Protein AF-A0A9Q0YMM5-F1 (afdb_monomer)

pLDDT: mean 70.84, std 20.62, range [33.41, 97.12]

Sequence (157 aa):
MQIAVLSEQIGCRSFVASQIRYLSTSYLETFKYADLSIQIRENRLPKPDFNNLVFGKNFTDHMLEVEWTADDGWGCPRIVPFHHLTLHPAATSLHYAIEAGHDDDDDDDDDDDDDDDDDDDDDDDDDDDDDDDDDDDDDDDDDDDDDDDDDDDDEHS

Foldseek 3Di:
DDDDDDDDPPDPDPDPPPDDPPDPPPDVPDADPVLEEEDDDPDFDDDDDPVDDDPPPDDGQWDKDWDADPVPGIDRIYIYGDDDDDDDPPPCCVVPVPDDDDPPPVPDDPPPPPPDDDDDDDDDDDDDDDDDDDDDDDDDDDDDDDDDDDDDDDDDD

Nearest PDB structures (foldseek):
  2abj-assembly2_J  TM=1.001E+00  e=1.283E-06  Homo sapiens
  7nwc-assembly2_C  TM=9.961E-01  e=2.175E-06  Homo sapiens
  7nxo-assembly1_A  TM=1.000E+00  e=3.233E-06  Homo sapiens
  2abj-assembly2_G  TM=1.001E+00  e=3.689E-06  Homo sapiens
  7nwa-assembly1_B  TM=9.734E-01  e=4.210E-06  Homo sapiens

Secondary structure (DSSP, 8-state):
------------------------STT-----GGG-EE---SSPPPPPPGGGPPTTT---SEEEE--EETTTEE---EEEE-------TT-HHHHS---S---------------------------------------------------------

InterPro domains:
  IPR005786 Branched-chain amino acid aminotransferase II [PTHR11825] (23-99)
  IPR036038 Aminotransferase-like, PLP-dependent enzymes [SSF56752] (41-99)
  IPR043131 Branched-chain-amino-acid aminotransferase-like, N-terminal [G3DSA:3.30.470.10] (30-100)

Radius of gyration: 39.03 Å; Cα contacts (8 Å, |Δi|>4): 79; chains: 1; bounding box: 56×126×68 Å

Solvent-accessible surface area (backbone atoms only — not comparable to full-atom values): 11852 Å² total; per-residue (Å²): 143,85,82,85,79,86,75,84,74,88,65,81,79,84,74,84,74,91,62,92,76,90,61,84,85,84,67,77,82,67,63,51,78,92,56,53,44,78,49,83,61,88,83,69,74,80,82,78,61,82,92,73,71,59,87,95,72,79,80,65,66,54,42,81,47,68,55,72,42,94,89,77,38,55,40,66,31,34,39,33,50,57,74,82,86,89,72,64,95,82,38,54,50,81,76,69,63,62,68,78,84,74,84,74,73,82,76,64,88,80,78,74,78,78,83,75,78,86,82,88,74,88,77,88,80,89,80,90,81,76,95,72,86,78,89,83,86,81,90,82,84,83,80,88,80,89,78,89,80,85,88,82,88,81,90,79,135

Structure (mmCIF, N/CA/C/O backbone):
data_AF-A0A9Q0YMM5-F1
#
_entry.id   AF-A0A9Q0YMM5-F1
#
loop_
_atom_site.group_PDB
_atom_site.id
_atom_site.type_symbol
_atom_site.label_atom_id
_atom_site.label_alt_id
_atom_site.label_comp_id
_atom_site.label_asym_id
_atom_site.label_entity_id
_atom_site.label_seq_id
_atom_site.pdbx_PDB_ins_code
_atom_site.Cartn_x
_atom_site.Cartn_y
_atom_site.Cartn_z
_atom_site.occupancy
_atom_site.B_iso_or_equiv
_atom_site.auth_seq_id
_atom_site.auth_comp_id
_atom_site.auth_asym_id
_atom_site.auth_atom_id
_atom_site.pdbx_PDB_model_num
ATOM 1 N N . MET A 1 1 ? -1.473 -47.345 3.544 1.00 40.28 1 MET A N 1
ATOM 2 C CA . MET A 1 1 ? -1.376 -45.887 3.745 1.00 40.28 1 MET A CA 1
ATOM 3 C C . MET A 1 1 ? -0.862 -45.293 2.453 1.00 40.28 1 MET A C 1
ATOM 5 O O . MET A 1 1 ? 0.195 -45.721 2.034 1.00 40.28 1 MET A O 1
ATOM 9 N N . GLN A 1 2 ? -1.662 -44.454 1.799 1.00 33.41 2 GLN A N 1
ATOM 10 C CA . GLN A 1 2 ? -1.305 -43.236 1.055 1.00 33.41 2 GLN A CA 1
ATOM 11 C C . GLN A 1 2 ? -2.551 -42.897 0.223 1.00 33.41 2 GLN A C 1
ATOM 13 O O . GLN A 1 2 ? -2.811 -43.505 -0.811 1.00 33.41 2 GLN A O 1
ATOM 18 N N . ILE A 1 3 ? -3.366 -41.980 0.735 1.00 34.25 3 ILE A N 1
ATOM 19 C CA . ILE A 1 3 ? -4.387 -41.278 -0.040 1.00 34.25 3 ILE A CA 1
ATOM 20 C C . ILE A 1 3 ? -3.769 -39.924 -0.382 1.00 34.25 3 ILE A C 1
ATOM 22 O O . ILE A 1 3 ? -3.501 -39.124 0.510 1.00 34.25 3 ILE A O 1
ATOM 26 N N . ALA A 1 4 ? -3.430 -39.723 -1.654 1.00 34.25 4 ALA A N 1
ATOM 27 C CA . ALA A 1 4 ? -2.969 -38.436 -2.153 1.00 34.25 4 ALA A CA 1
ATOM 28 C C . ALA A 1 4 ? -4.192 -37.527 -2.311 1.00 34.25 4 ALA A C 1
ATOM 30 O O . ALA A 1 4 ? -5.105 -37.836 -3.076 1.00 34.25 4 ALA A O 1
ATOM 31 N N . VAL A 1 5 ? -4.223 -36.440 -1.546 1.00 39.97 5 VAL A N 1
ATOM 32 C CA . VAL A 1 5 ? -5.226 -35.382 -1.664 1.00 39.97 5 VAL A CA 1
ATOM 33 C C . VAL A 1 5 ? -4.736 -34.441 -2.762 1.00 39.97 5 VAL A C 1
ATOM 35 O O . VAL A 1 5 ? -3.684 -33.820 -2.622 1.00 39.97 5 VAL A O 1
ATOM 38 N N . LEU A 1 6 ? -5.459 -34.394 -3.880 1.00 38.56 6 LEU A N 1
ATOM 39 C CA . LEU A 1 6 ? -5.234 -33.426 -4.949 1.00 38.56 6 LEU A CA 1
ATOM 40 C C . LEU A 1 6 ? -5.783 -32.077 -4.472 1.00 38.56 6 LEU A C 1
ATOM 42 O O . LEU A 1 6 ? -6.991 -31.906 -4.344 1.00 38.56 6 LEU A O 1
ATOM 46 N N . SER A 1 7 ? -4.877 -31.156 -4.152 1.00 41.00 7 SER A N 1
ATOM 47 C CA . SER A 1 7 ? -5.183 -29.749 -3.905 1.00 41.00 7 SER A CA 1
ATOM 48 C C . SER A 1 7 ? -5.252 -29.045 -5.255 1.00 41.00 7 SER A C 1
ATOM 50 O O . SER A 1 7 ? -4.245 -28.957 -5.956 1.00 41.00 7 SER A O 1
ATOM 52 N N . GLU A 1 8 ? -6.432 -28.560 -5.625 1.00 40.53 8 GLU A N 1
ATOM 53 C CA . GLU A 1 8 ? -6.629 -27.694 -6.783 1.00 40.53 8 GLU A CA 1
ATOM 54 C C . GLU A 1 8 ? -5.843 -26.393 -6.573 1.00 40.53 8 GLU A C 1
ATOM 56 O O . GLU A 1 8 ? -6.185 -25.545 -5.752 1.00 40.53 8 GLU A O 1
ATOM 61 N N . GLN A 1 9 ? -4.734 -26.260 -7.299 1.00 35.59 9 GLN A N 1
ATOM 62 C CA . GLN A 1 9 ? -4.071 -24.985 -7.518 1.00 35.59 9 GLN A CA 1
ATOM 63 C C . GLN A 1 9 ? -4.981 -24.142 -8.404 1.00 35.59 9 GLN A C 1
ATOM 65 O O . GLN A 1 9 ? -5.149 -24.423 -9.592 1.00 35.59 9 GLN A O 1
ATOM 70 N N . ILE A 1 10 ? -5.544 -23.084 -7.826 1.00 47.12 10 ILE A N 1
ATOM 71 C CA . ILE A 1 10 ? -6.049 -21.936 -8.576 1.00 47.12 10 ILE A CA 1
ATOM 72 C C . ILE A 1 10 ? -4.808 -21.272 -9.180 1.00 47.12 10 ILE A C 1
ATOM 74 O O . ILE A 1 10 ? -4.181 -20.394 -8.595 1.00 47.12 10 ILE A O 1
ATOM 78 N N . GLY A 1 11 ? -4.375 -21.823 -10.312 1.00 34.75 11 GLY A N 1
ATOM 79 C CA . GLY A 1 11 ? -3.265 -21.324 -11.095 1.00 34.75 11 GLY A CA 1
ATOM 80 C C . GLY A 1 11 ? -3.684 -20.038 -11.783 1.00 34.75 11 GLY A C 1
ATOM 81 O O . GLY A 1 11 ? -4.546 -20.050 -12.666 1.00 34.75 11 GLY A O 1
ATOM 82 N N . CYS A 1 12 ? -3.039 -18.935 -11.406 1.00 39.69 12 CYS A N 1
ATOM 83 C CA . CYS A 1 12 ? -2.885 -17.788 -12.286 1.00 39.69 12 CYS A CA 1
ATOM 84 C C . CYS A 1 12 ? -2.371 -18.321 -13.628 1.00 39.69 12 CYS A C 1
ATOM 86 O O . CYS A 1 12 ? -1.335 -18.984 -13.700 1.00 39.69 12 CYS A O 1
ATOM 88 N N . ARG A 1 13 ? -3.178 -18.139 -14.671 1.00 43.25 13 ARG A N 1
ATOM 89 C CA . ARG A 1 13 ? -2.968 -18.729 -15.991 1.00 43.25 13 ARG A CA 1
ATOM 90 C C . ARG A 1 13 ? -1.652 -18.194 -16.551 1.00 43.25 13 ARG A C 1
ATOM 92 O O . ARG A 1 13 ? -1.589 -17.041 -16.961 1.00 43.25 13 ARG A O 1
ATOM 99 N N . SER A 1 14 ? -0.624 -19.037 -16.604 1.00 40.78 14 SER A N 1
ATOM 100 C CA . SER A 1 14 ? 0.559 -18.801 -17.425 1.00 40.78 14 SER A CA 1
ATOM 101 C C . SER A 1 14 ? 0.143 -18.915 -18.890 1.00 40.78 14 SER A C 1
ATOM 103 O O . SER A 1 14 ? 0.066 -19.997 -19.471 1.00 40.78 14 SER A O 1
ATOM 105 N N . PHE A 1 15 ? -0.204 -17.784 -19.496 1.00 38.97 15 PHE A N 1
ATOM 106 C CA . PHE A 1 15 ? -0.390 -17.715 -20.935 1.00 38.97 15 PHE A CA 1
ATOM 107 C C . PHE A 1 15 ? 0.957 -17.369 -21.566 1.00 38.97 15 PHE A C 1
ATOM 109 O O . PHE A 1 15 ? 1.394 -16.222 -21.542 1.00 38.97 15 PHE A O 1
ATOM 116 N N . VAL A 1 16 ? 1.624 -18.380 -22.123 1.00 45.44 16 VAL A N 1
ATOM 117 C CA . VAL A 1 16 ? 2.762 -18.183 -23.024 1.00 45.44 16 VAL A CA 1
ATOM 118 C C . VAL A 1 16 ? 2.258 -17.525 -24.312 1.00 45.44 16 VAL A C 1
ATOM 120 O O . VAL A 1 16 ? 1.893 -18.190 -25.275 1.00 45.44 16 VAL A O 1
ATOM 123 N N . ALA A 1 17 ? 2.204 -16.195 -24.340 1.00 37.59 17 ALA A N 1
ATOM 124 C CA . ALA A 1 17 ? 2.071 -15.452 -25.587 1.00 37.59 17 ALA A CA 1
ATOM 125 C C . ALA A 1 17 ? 3.472 -15.235 -26.167 1.00 37.59 17 ALA A C 1
ATOM 127 O O . ALA A 1 17 ? 4.087 -14.190 -25.978 1.00 37.59 17 ALA A O 1
ATOM 128 N N . SER A 1 18 ? 3.975 -16.242 -26.885 1.00 42.06 18 SER A N 1
ATOM 129 C CA . SER A 1 18 ? 5.021 -16.025 -27.881 1.00 42.06 18 SER A CA 1
ATOM 130 C C . SER A 1 18 ? 4.394 -15.233 -29.029 1.00 42.06 18 SER A C 1
ATOM 132 O O . SER A 1 18 ? 3.841 -15.801 -29.962 1.00 42.06 18 SER A O 1
ATOM 134 N N . GLN A 1 19 ? 4.389 -13.910 -28.903 1.00 38.69 19 GLN A N 1
ATOM 135 C CA . GLN A 1 19 ? 4.159 -13.001 -30.014 1.00 38.69 19 GLN A CA 1
ATOM 136 C C . GLN A 1 19 ? 4.883 -11.698 -29.692 1.00 38.69 19 GLN A C 1
ATOM 138 O O . GLN A 1 19 ? 4.580 -11.044 -28.697 1.00 38.69 19 GLN A O 1
ATOM 143 N N . ILE A 1 20 ? 5.860 -11.366 -30.533 1.00 47.06 20 ILE A N 1
ATOM 144 C CA . ILE A 1 20 ? 6.599 -10.103 -30.542 1.00 47.06 20 ILE A CA 1
ATOM 145 C C . ILE A 1 20 ? 5.586 -8.958 -30.426 1.00 47.06 20 ILE A C 1
ATOM 147 O O . ILE A 1 20 ? 4.836 -8.700 -31.368 1.00 47.06 20 ILE A O 1
ATOM 151 N N . ARG A 1 21 ? 5.529 -8.299 -29.264 1.00 44.62 21 ARG A N 1
ATOM 152 C CA . ARG A 1 21 ? 4.779 -7.055 -29.090 1.00 44.62 21 ARG A CA 1
ATOM 153 C C . ARG A 1 21 ? 5.739 -5.906 -29.353 1.00 44.62 21 ARG A C 1
ATOM 155 O O . ARG A 1 21 ? 6.348 -5.373 -28.441 1.00 44.62 21 ARG A O 1
ATOM 162 N N . TYR A 1 22 ? 5.874 -5.552 -30.624 1.00 47.56 22 TYR A N 1
ATOM 163 C CA . TYR A 1 22 ? 6.182 -4.175 -30.988 1.00 47.56 22 TYR A CA 1
ATOM 164 C C . TYR A 1 22 ? 4.858 -3.415 -30.874 1.00 47.56 22 TYR A C 1
ATOM 166 O O . TYR A 1 22 ? 4.078 -3.368 -31.821 1.00 47.56 22 TYR A O 1
ATOM 174 N N . LEU A 1 23 ? 4.536 -2.934 -29.677 1.00 41.62 23 LEU A N 1
ATOM 175 C CA . LEU A 1 23 ? 3.435 -2.005 -29.447 1.00 41.62 23 LEU A CA 1
ATOM 176 C C . LEU A 1 23 ? 3.953 -0.962 -28.469 1.00 41.62 23 LEU A C 1
ATOM 178 O O . LEU A 1 23 ? 4.441 -1.330 -27.406 1.00 41.62 23 LEU A O 1
ATOM 182 N N . SER A 1 24 ? 3.873 0.299 -28.891 1.00 43.62 24 SER A N 1
ATOM 183 C CA . SER A 1 24 ? 4.145 1.502 -28.107 1.00 43.62 24 SER A CA 1
ATOM 184 C C . SER A 1 24 ? 3.866 1.278 -26.622 1.00 43.62 24 SER A C 1
ATOM 186 O O . SER A 1 24 ? 2.721 1.048 -26.232 1.00 43.62 24 SER A O 1
ATOM 188 N N . THR A 1 25 ? 4.911 1.337 -25.803 1.00 43.62 25 THR A N 1
ATOM 189 C CA . THR A 1 25 ? 4.869 1.221 -24.338 1.00 43.62 25 THR A CA 1
ATOM 190 C C . THR A 1 25 ? 4.194 2.414 -23.662 1.00 43.62 25 THR A C 1
ATOM 192 O O . THR A 1 25 ? 4.252 2.549 -22.449 1.00 43.62 25 THR A O 1
ATOM 195 N N . SER A 1 26 ? 3.515 3.275 -24.416 1.00 50.03 26 SER A N 1
ATOM 196 C CA . SER A 1 26 ? 3.012 4.548 -23.920 1.00 50.03 26 SER A CA 1
ATOM 197 C C . SER A 1 26 ? 1.740 4.461 -23.064 1.00 50.03 26 SER A C 1
ATOM 199 O O . SER A 1 26 ? 1.237 5.512 -22.707 1.00 50.03 26 SER A O 1
ATOM 201 N N . TYR A 1 27 ? 1.152 3.286 -22.766 1.00 51.03 27 TYR A N 1
ATOM 202 C CA . TYR A 1 27 ? -0.204 3.255 -22.170 1.00 51.03 27 TYR A CA 1
ATOM 203 C C . TYR A 1 27 ? -0.607 1.966 -21.407 1.00 51.03 27 TYR A C 1
ATOM 205 O O . TYR A 1 27 ? -1.731 1.478 -21.541 1.00 51.03 27 TYR A O 1
ATOM 213 N N . LEU A 1 28 ? 0.261 1.384 -20.571 1.00 57.34 28 LEU A N 1
ATOM 214 C CA . LEU A 1 28 ? -0.228 0.603 -19.413 1.00 57.34 28 LEU A CA 1
ATOM 215 C C . LEU A 1 28 ? -0.382 1.562 -18.225 1.00 57.34 28 LEU A C 1
ATOM 217 O O . LEU A 1 28 ? 0.292 1.430 -17.212 1.00 57.34 28 LEU A O 1
ATOM 221 N N . GLU A 1 29 ? -1.230 2.576 -18.403 1.00 73.06 29 GLU A N 1
ATOM 222 C CA . GLU A 1 29 ? -1.233 3.799 -17.587 1.00 73.06 29 GLU A CA 1
ATOM 223 C C . GLU A 1 29 ? -1.438 3.582 -16.092 1.00 73.06 29 GLU A C 1
ATOM 225 O O . GLU A 1 29 ? -0.927 4.343 -15.281 1.00 73.06 29 GLU A O 1
ATOM 230 N N . THR A 1 30 ? -2.215 2.582 -15.688 1.00 85.75 30 THR A N 1
ATOM 231 C CA . THR A 1 30 ? -2.570 2.427 -14.278 1.00 85.75 30 THR A CA 1
ATOM 232 C C . THR A 1 30 ? -3.209 1.070 -14.004 1.00 85.75 30 THR A C 1
ATOM 234 O O . THR A 1 30 ? -3.755 0.421 -14.907 1.00 85.75 30 THR A 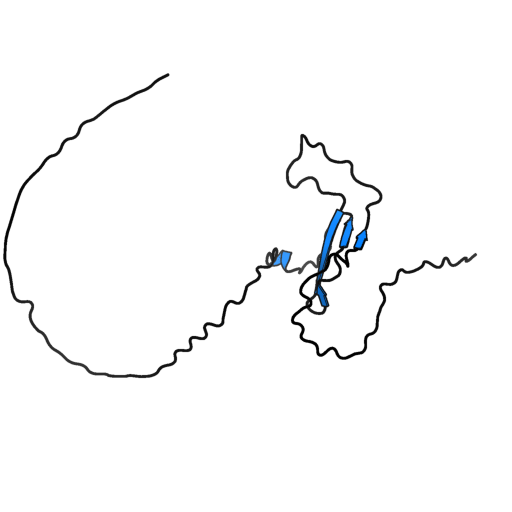O 1
ATOM 237 N N . PHE A 1 31 ? -3.173 0.640 -12.743 1.00 90.44 31 PHE A N 1
ATOM 238 C CA . PHE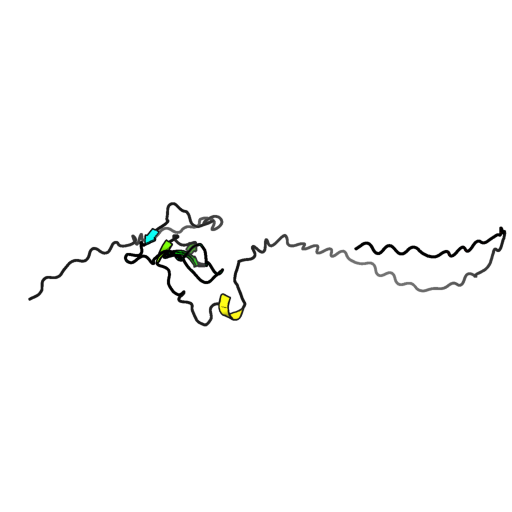 A 1 31 ? -3.924 -0.525 -12.287 1.00 90.44 31 PHE A CA 1
ATOM 239 C C . PHE A 1 31 ? -5.434 -0.250 -12.333 1.00 90.44 31 PHE A C 1
ATOM 241 O O . PHE A 1 31 ? -5.904 0.864 -12.108 1.00 90.44 31 PHE A O 1
ATOM 248 N N . LYS A 1 32 ? -6.238 -1.286 -12.596 1.00 89.94 32 LYS A N 1
ATOM 249 C CA . LYS A 1 32 ? -7.698 -1.154 -12.708 1.00 89.94 32 LYS A CA 1
ATOM 250 C C . LYS A 1 32 ? -8.407 -1.849 -11.560 1.00 89.94 32 LYS A C 1
ATOM 252 O O . LYS A 1 32 ? -8.050 -2.949 -11.152 1.00 89.94 32 LYS A O 1
ATOM 257 N N . TYR A 1 33 ? -9.506 -1.248 -11.109 1.00 91.94 33 TYR A N 1
ATOM 258 C CA . TYR A 1 33 ? -10.394 -1.859 -10.116 1.00 91.94 33 TYR A CA 1
ATOM 259 C C . TYR A 1 33 ? -10.956 -3.220 -10.567 1.00 91.94 33 TYR A C 1
ATOM 261 O O . TYR A 1 33 ? -11.187 -4.093 -9.737 1.00 91.94 33 TYR A O 1
ATOM 269 N N . ALA A 1 34 ? -11.169 -3.420 -11.872 1.00 92.81 34 ALA A N 1
ATOM 270 C CA . ALA A 1 34 ? -11.691 -4.680 -12.408 1.00 92.81 34 ALA A CA 1
ATOM 271 C C . ALA A 1 34 ? -10.800 -5.893 -12.077 1.00 92.81 34 ALA A C 1
ATOM 273 O O . ALA A 1 34 ? -11.307 -7.008 -11.973 1.00 92.81 34 ALA A O 1
ATOM 274 N N . ASP A 1 35 ? -9.505 -5.656 -11.864 1.00 92.12 35 ASP A N 1
ATOM 275 C CA . ASP A 1 35 ? -8.501 -6.680 -11.580 1.00 92.12 35 ASP A CA 1
ATOM 276 C C . ASP A 1 35 ? -8.243 -6.845 -10.068 1.00 92.12 35 ASP A C 1
ATOM 278 O O . ASP A 1 35 ? -7.319 -7.547 -9.652 1.00 92.12 35 ASP A O 1
ATOM 282 N N . LEU A 1 36 ? -9.062 -6.204 -9.224 1.00 95.38 36 LEU A N 1
ATOM 283 C CA . LEU A 1 36 ? -8.919 -6.216 -7.773 1.00 95.38 36 LEU A CA 1
ATOM 284 C C . LEU A 1 36 ? -9.163 -7.606 -7.181 1.00 95.38 36 LEU A C 1
ATOM 286 O O . LEU A 1 36 ? -10.256 -8.170 -7.264 1.00 95.38 36 LEU A O 1
ATOM 290 N N . SER A 1 37 ? -8.159 -8.110 -6.468 1.00 95.25 37 SER A N 1
ATOM 291 C CA . SER A 1 37 ? -8.275 -9.317 -5.647 1.00 95.25 37 SER A CA 1
ATOM 292 C C . SER A 1 37 ? -8.501 -8.961 -4.175 1.00 95.25 37 SER A C 1
ATOM 294 O O . SER A 1 37 ? -7.871 -8.048 -3.647 1.00 95.25 37 SER A O 1
ATOM 296 N N . ILE A 1 38 ? -9.401 -9.673 -3.488 1.00 95.88 38 ILE A N 1
ATOM 297 C CA . ILE A 1 38 ? -9.732 -9.410 -2.078 1.00 95.88 38 ILE A CA 1
ATOM 298 C C . ILE A 1 38 ? -9.492 -10.665 -1.244 1.00 95.88 38 ILE A C 1
ATOM 300 O O . ILE A 1 38 ? -10.071 -11.718 -1.503 1.00 95.88 38 ILE A O 1
ATOM 304 N N . GLN A 1 39 ? -8.676 -10.531 -0.202 1.00 95.06 39 GLN A N 1
ATOM 305 C CA . GLN A 1 39 ? -8.397 -11.566 0.786 1.00 95.06 39 GLN A CA 1
ATOM 306 C C . GLN A 1 39 ? -8.972 -11.149 2.141 1.00 95.06 39 GLN A C 1
ATOM 308 O O . GLN A 1 39 ? -8.518 -10.203 2.788 1.00 95.06 39 GLN A O 1
ATOM 313 N N . ILE A 1 40 ? -10.012 -11.856 2.578 1.00 94.50 40 ILE A N 1
ATOM 314 C CA . ILE A 1 40 ? -10.713 -11.539 3.821 1.00 94.50 40 ILE A CA 1
ATOM 315 C C . ILE A 1 40 ? -9.959 -12.124 5.019 1.00 94.50 40 ILE A C 1
ATOM 317 O O . ILE A 1 40 ? -9.544 -13.278 5.014 1.00 94.50 40 ILE A O 1
ATOM 321 N N . ARG A 1 41 ? -9.810 -11.321 6.078 1.00 92.31 41 ARG A N 1
ATOM 322 C CA . ARG A 1 41 ? -9.300 -11.773 7.371 1.00 92.31 41 ARG A CA 1
ATOM 323 C C . ARG A 1 41 ? -10.398 -12.565 8.085 1.00 92.31 41 ARG A C 1
ATOM 325 O O . ARG A 1 41 ? -11.478 -12.024 8.326 1.00 92.31 41 ARG A O 1
ATOM 332 N N . GLU A 1 42 ? -10.095 -13.806 8.459 1.00 89.25 42 GLU A N 1
ATOM 333 C CA . GLU A 1 42 ? -11.017 -14.689 9.192 1.00 89.25 42 GLU A CA 1
ATOM 334 C C . GLU A 1 42 ? -11.320 -14.167 10.609 1.00 89.25 42 GLU A C 1
ATOM 336 O O . GLU A 1 42 ? -12.476 -14.069 11.014 1.00 89.25 42 GLU A O 1
ATOM 341 N N . ASN A 1 43 ? -10.286 -13.769 11.360 1.00 89.88 43 ASN A N 1
ATOM 342 C CA . ASN A 1 43 ? -10.424 -13.293 12.739 1.00 89.88 43 ASN A CA 1
ATOM 343 C C . ASN A 1 43 ? -10.289 -11.767 12.816 1.00 89.88 43 ASN A C 1
ATOM 345 O O . ASN A 1 43 ? -9.180 -11.247 12.958 1.00 89.88 43 ASN A O 1
ATOM 349 N N . ARG A 1 44 ? -11.412 -11.061 12.665 1.00 89.75 44 ARG A N 1
ATOM 350 C CA . ARG A 1 44 ? -11.473 -9.591 12.652 1.00 89.75 44 ARG A CA 1
ATOM 351 C C . ARG A 1 44 ? -11.283 -9.004 14.046 1.00 89.75 44 ARG A C 1
ATOM 353 O O . ARG A 1 44 ? -11.805 -9.539 15.025 1.00 89.75 44 ARG A O 1
ATOM 360 N N . LEU A 1 45 ? -10.556 -7.897 14.125 1.00 87.00 45 LEU A N 1
ATOM 361 C CA . LEU A 1 45 ? -10.302 -7.203 15.379 1.00 87.00 45 LEU A CA 1
ATOM 362 C C . LEU A 1 45 ? -11.564 -6.466 15.863 1.00 87.00 45 LEU A C 1
ATOM 364 O O . LEU A 1 45 ? -12.356 -5.973 15.052 1.00 87.00 45 LEU A O 1
ATOM 368 N N . PRO A 1 46 ? -11.786 -6.376 17.188 1.00 89.88 46 PRO A N 1
ATOM 369 C CA . PRO A 1 46 ? -12.852 -5.545 17.723 1.00 89.88 46 PRO A CA 1
ATOM 370 C C . PRO A 1 46 ? -12.582 -4.081 17.374 1.00 89.88 46 PRO A C 1
ATOM 372 O O . PRO A 1 46 ? -11.446 -3.610 17.432 1.00 89.88 46 PRO A O 1
ATOM 375 N N . LYS A 1 47 ? -13.643 -3.352 17.022 1.00 90.69 47 LYS A N 1
ATOM 376 C CA . LYS A 1 47 ? -13.525 -1.926 16.714 1.00 90.69 47 LYS A CA 1
ATOM 377 C C . LYS A 1 47 ? -13.090 -1.163 17.974 1.00 90.69 47 LYS A C 1
ATOM 379 O O . LYS A 1 47 ? -13.643 -1.436 19.043 1.00 90.69 47 LYS A O 1
ATOM 384 N N . PRO A 1 48 ? -12.127 -0.235 17.863 1.00 89.31 48 PRO A N 1
ATOM 385 C CA . PRO A 1 48 ? -11.694 0.583 18.991 1.00 89.31 48 PRO A CA 1
ATOM 386 C C . PRO A 1 48 ? -12.825 1.500 19.481 1.00 89.31 48 PRO A C 1
ATOM 388 O O . PRO A 1 48 ? -13.774 1.781 18.745 1.00 89.31 48 PRO A O 1
ATOM 391 N N . ASP A 1 49 ? -12.724 1.966 20.728 1.00 90.00 49 ASP A N 1
ATOM 392 C CA . ASP A 1 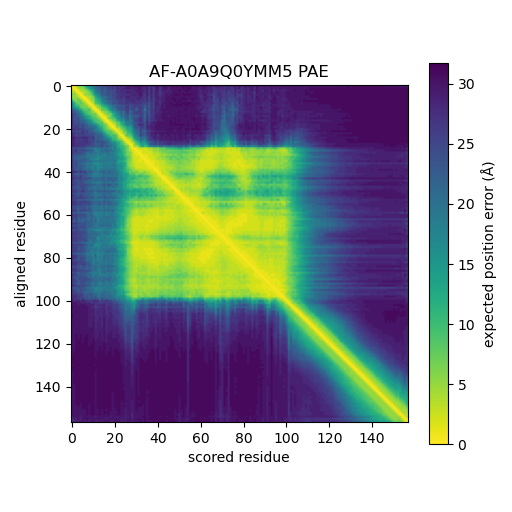49 ? -13.678 2.920 21.304 1.00 90.00 49 ASP A CA 1
ATOM 393 C C . ASP A 1 49 ? -13.581 4.275 20.595 1.00 90.00 49 ASP A C 1
ATOM 395 O O . ASP A 1 49 ? -12.526 4.910 20.585 1.00 90.00 49 ASP A O 1
ATOM 399 N N . PHE A 1 50 ? -14.701 4.726 20.031 1.00 88.06 50 PHE A N 1
ATOM 400 C CA . PHE A 1 50 ? -14.795 5.972 19.275 1.00 88.06 50 PHE A CA 1
ATOM 401 C C . PHE A 1 50 ? -14.519 7.221 20.119 1.00 88.06 50 PHE A C 1
ATOM 403 O O . PHE A 1 50 ? -14.084 8.229 19.570 1.00 88.06 50 PHE A O 1
ATOM 410 N N . ASN A 1 51 ? -14.737 7.167 21.437 1.00 90.12 51 ASN A N 1
ATOM 411 C CA . ASN A 1 51 ? -14.541 8.322 22.317 1.00 90.12 51 ASN A CA 1
ATOM 412 C C . ASN A 1 51 ? -13.074 8.540 22.720 1.00 90.12 51 ASN A C 1
ATOM 414 O O . ASN A 1 51 ? -12.737 9.604 23.233 1.00 90.12 51 ASN A O 1
ATOM 418 N N . ASN A 1 52 ? -12.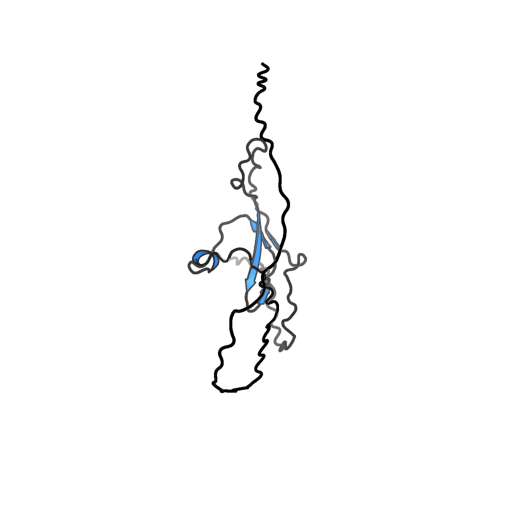207 7.546 22.507 1.00 89.25 52 ASN A N 1
ATOM 419 C CA . ASN A 1 52 ? -10.798 7.585 22.900 1.00 89.25 52 ASN A CA 1
ATOM 420 C C . ASN A 1 52 ? -9.879 7.157 21.744 1.00 89.25 52 ASN A C 1
ATOM 422 O O . ASN A 1 52 ? -8.992 6.312 21.893 1.00 89.25 52 ASN A O 1
ATOM 426 N N . LEU A 1 53 ? -10.121 7.714 20.557 1.00 90.38 53 LEU A N 1
ATOM 427 C CA . LEU A 1 53 ? -9.285 7.472 19.387 1.00 90.38 53 LEU A CA 1
ATOM 428 C C . LEU A 1 53 ? -8.076 8.408 19.390 1.00 90.38 53 LEU A C 1
ATOM 430 O O . LEU A 1 53 ? -8.213 9.627 19.336 1.00 90.38 53 LEU A O 1
ATOM 434 N N . VAL A 1 54 ? -6.883 7.815 19.392 1.00 91.56 54 VAL A N 1
ATOM 435 C CA . VAL A 1 54 ? -5.619 8.526 19.168 1.00 91.56 54 VAL A CA 1
ATOM 436 C C . VAL A 1 54 ? -5.201 8.343 17.711 1.00 91.56 54 VAL A C 1
ATOM 438 O O . VAL A 1 54 ? -5.177 7.217 17.201 1.00 91.56 54 VAL A O 1
ATOM 441 N N . PHE A 1 55 ? -4.862 9.449 17.049 1.00 92.25 55 PHE A N 1
ATOM 442 C CA . PHE A 1 55 ? -4.438 9.459 15.651 1.00 92.25 55 PHE A CA 1
ATOM 443 C C . PHE A 1 55 ? -3.219 8.548 15.413 1.00 92.25 55 PHE A C 1
ATOM 445 O O . PHE A 1 55 ? -2.286 8.516 16.216 1.00 92.25 55 PHE A O 1
ATOM 452 N N . GLY A 1 56 ? -3.246 7.777 14.319 1.00 89.69 56 GLY A N 1
ATOM 453 C CA . GLY A 1 56 ? -2.135 6.917 13.886 1.00 89.69 56 GLY A CA 1
ATOM 454 C C . GLY A 1 56 ? -1.841 5.695 14.769 1.00 89.69 56 GLY A C 1
ATOM 455 O O . GLY A 1 56 ? -0.800 5.064 14.604 1.00 89.69 56 GLY A O 1
ATOM 456 N N . LYS A 1 57 ? -2.712 5.356 15.732 1.00 90.25 57 LYS A N 1
ATOM 457 C CA . LYS A 1 57 ? -2.498 4.212 16.643 1.00 90.25 57 LYS A CA 1
ATOM 458 C C . LYS A 1 57 ? -3.301 2.966 16.295 1.00 90.25 57 LYS A C 1
ATOM 460 O O . LYS A 1 57 ? -2.822 1.861 16.532 1.00 90.25 57 LYS A O 1
ATOM 465 N N . ASN A 1 58 ? -4.511 3.136 15.772 1.00 90.81 58 ASN A N 1
ATOM 466 C CA . ASN A 1 58 ? -5.406 2.030 15.444 1.00 90.81 58 ASN A CA 1
ATOM 467 C C . ASN A 1 58 ? -5.491 1.870 13.925 1.00 90.81 58 ASN A C 1
ATOM 469 O O . ASN A 1 58 ? -5.829 2.824 13.228 1.00 90.81 58 ASN A O 1
ATOM 473 N N . PHE A 1 59 ? -5.225 0.660 13.437 1.00 92.44 59 PHE A N 1
ATOM 474 C CA . PHE A 1 59 ? -5.300 0.301 12.020 1.00 92.44 59 PHE A CA 1
ATOM 475 C C . PHE A 1 59 ? -6.467 -0.656 11.766 1.00 92.44 59 PHE A C 1
ATOM 477 O O . PHE A 1 59 ? -6.942 -1.341 12.675 1.00 92.44 59 PHE A O 1
ATOM 484 N N . THR A 1 60 ? -6.941 -0.694 10.523 1.00 93.44 60 THR A N 1
ATOM 485 C CA . THR A 1 60 ? -8.003 -1.603 10.084 1.00 93.44 60 THR A CA 1
ATOM 486 C C . THR A 1 60 ? -7.489 -3.024 9.858 1.00 93.44 60 THR A C 1
ATOM 488 O O . THR A 1 60 ? -6.292 -3.272 9.761 1.00 93.44 60 THR A O 1
ATOM 491 N N . ASP A 1 61 ? -8.415 -3.977 9.729 1.00 94.62 61 ASP A N 1
ATOM 492 C CA . ASP A 1 61 ? -8.108 -5.392 9.481 1.00 94.62 61 ASP A CA 1
ATOM 493 C C . ASP A 1 61 ? -7.370 -5.658 8.157 1.00 94.62 61 ASP A C 1
ATOM 495 O O . ASP A 1 61 ? -6.745 -6.718 8.014 1.00 94.62 61 ASP A O 1
ATOM 499 N N . HIS A 1 62 ? -7.468 -4.720 7.210 1.00 96.25 62 HIS A N 1
ATOM 500 C CA . HIS A 1 62 ? -7.039 -4.829 5.817 1.00 96.25 62 HIS A CA 1
ATOM 501 C C . HIS A 1 62 ? -6.222 -3.621 5.363 1.00 96.25 62 HIS A C 1
ATOM 503 O O . HIS A 1 62 ? -6.394 -2.523 5.896 1.00 96.25 62 HIS A O 1
ATOM 509 N N . MET A 1 63 ? -5.397 -3.842 4.342 1.00 96.00 63 MET A N 1
ATOM 510 C CA . MET A 1 63 ? -4.623 -2.840 3.609 1.00 96.00 63 MET A CA 1
ATOM 511 C C . MET A 1 63 ? -4.711 -3.093 2.096 1.00 96.00 63 MET A C 1
ATOM 513 O O . MET A 1 63 ? -5.021 -4.209 1.672 1.00 96.00 63 MET A O 1
ATOM 517 N N . LEU A 1 64 ? -4.480 -2.051 1.296 1.00 96.62 64 LEU A N 1
ATOM 518 C CA . LEU A 1 64 ? -4.382 -2.133 -0.162 1.00 96.62 64 LEU A CA 1
ATOM 519 C C . LEU A 1 64 ? -2.905 -2.218 -0.557 1.00 96.62 64 LEU A C 1
ATOM 521 O O . LEU A 1 64 ? -2.101 -1.421 -0.084 1.00 96.62 64 LEU A O 1
ATOM 525 N N . GLU A 1 65 ? -2.579 -3.151 -1.443 1.00 95.50 65 GLU A N 1
ATOM 526 C CA . GLU A 1 65 ? -1.247 -3.331 -2.011 1.00 95.50 65 GLU A CA 1
ATOM 527 C C . GLU A 1 65 ? -1.331 -3.383 -3.535 1.00 95.50 65 GLU A C 1
ATOM 529 O O . GLU A 1 65 ? -2.188 -4.073 -4.100 1.00 95.50 65 GLU A O 1
ATOM 534 N N . VAL A 1 66 ? -0.420 -2.672 -4.197 1.00 95.00 66 VAL A N 1
ATOM 535 C CA . VAL A 1 66 ? -0.208 -2.740 -5.644 1.00 95.00 66 VAL A CA 1
ATOM 536 C C . VAL A 1 66 ? 1.296 -2.694 -5.884 1.00 95.00 66 VAL A C 1
ATOM 538 O O . VAL A 1 66 ? 1.967 -1.782 -5.411 1.00 95.00 66 VAL A O 1
ATOM 541 N N . GLU A 1 67 ? 1.825 -3.701 -6.569 1.00 93.06 67 GLU A N 1
ATOM 542 C CA . GLU A 1 67 ? 3.241 -3.765 -6.934 1.00 93.06 67 GLU A CA 1
ATOM 543 C C . GLU A 1 67 ? 3.452 -3.090 -8.290 1.00 93.06 67 GLU A C 1
ATOM 545 O O . GLU A 1 67 ? 2.590 -3.179 -9.164 1.00 93.06 67 GLU A O 1
ATOM 550 N N . TRP A 1 68 ? 4.593 -2.432 -8.465 1.00 92.56 68 TRP A N 1
ATOM 551 C CA . TRP A 1 68 ? 5.024 -1.882 -9.744 1.00 92.56 68 TRP A CA 1
ATOM 552 C C . TRP A 1 68 ? 6.433 -2.380 -10.056 1.00 92.56 68 TRP A C 1
ATOM 554 O O . TRP A 1 68 ? 7.277 -2.463 -9.161 1.00 92.56 68 TRP A O 1
ATOM 564 N N . THR A 1 69 ? 6.689 -2.706 -11.320 1.00 89.88 69 THR A N 1
ATOM 565 C CA . THR A 1 69 ? 8.023 -3.071 -11.811 1.00 89.88 69 THR A CA 1
ATOM 566 C C . THR A 1 69 ? 8.322 -2.329 -13.108 1.00 89.88 69 THR A C 1
ATOM 568 O O . THR A 1 69 ? 7.407 -2.031 -13.870 1.00 89.88 69 THR A O 1
ATOM 571 N N . ALA A 1 70 ? 9.599 -2.064 -13.389 1.00 88.06 70 ALA A N 1
ATOM 572 C CA . ALA A 1 70 ? 9.993 -1.397 -14.631 1.00 88.06 70 ALA A CA 1
ATOM 573 C C . ALA A 1 70 ? 9.677 -2.234 -15.886 1.00 88.06 70 ALA A C 1
ATOM 575 O O . ALA A 1 70 ? 9.418 -1.673 -16.946 1.00 88.06 70 ALA A O 1
ATOM 576 N N . ASP A 1 71 ? 9.674 -3.566 -15.759 1.00 89.50 71 ASP A N 1
ATOM 577 C CA . ASP A 1 71 ? 9.448 -4.484 -16.878 1.00 89.50 71 ASP A CA 1
ATOM 578 C C . ASP A 1 71 ? 7.954 -4.657 -17.209 1.00 89.50 71 ASP A C 1
ATOM 580 O O . ASP A 1 71 ? 7.571 -4.634 -18.379 1.00 89.50 71 ASP A O 1
ATOM 584 N N . ASP A 1 72 ? 7.105 -4.825 -16.185 1.00 86.81 72 ASP A N 1
ATOM 585 C CA . ASP A 1 72 ? 5.680 -5.158 -16.352 1.00 86.81 72 ASP A CA 1
ATOM 586 C C . ASP A 1 72 ? 4.725 -3.996 -16.003 1.00 86.81 72 ASP A C 1
ATOM 588 O O . ASP A 1 72 ? 3.517 -4.090 -16.240 1.00 86.81 72 ASP A O 1
ATOM 592 N N . GLY A 1 73 ? 5.238 -2.894 -15.451 1.00 90.12 73 GLY A N 1
ATOM 593 C CA . GLY A 1 73 ? 4.444 -1.765 -14.970 1.00 90.12 73 GLY A CA 1
ATOM 594 C C . GLY A 1 73 ? 3.638 -2.103 -13.712 1.00 90.12 73 GLY A C 1
ATOM 595 O O . GLY A 1 73 ? 4.086 -2.857 -12.843 1.00 90.12 73 GLY A O 1
ATOM 596 N N . TRP A 1 74 ? 2.440 -1.521 -13.603 1.00 92.56 74 TRP A N 1
ATOM 597 C CA . TRP A 1 74 ? 1.519 -1.764 -12.491 1.00 92.56 74 TRP A CA 1
ATOM 598 C C . TRP A 1 74 ? 0.947 -3.188 -12.509 1.00 92.56 74 TRP A C 1
ATOM 600 O O . TRP A 1 74 ? 0.324 -3.624 -13.478 1.00 92.56 74 TRP A O 1
ATOM 610 N N . GLY A 1 75 ? 1.086 -3.888 -11.386 1.00 91.06 75 GLY A N 1
ATOM 611 C CA . GLY A 1 75 ? 0.479 -5.188 -11.137 1.00 91.06 75 GLY A CA 1
ATOM 612 C C . GLY A 1 75 ? -1.012 -5.122 -10.780 1.00 91.06 75 GLY A C 1
ATOM 613 O O . GLY A 1 75 ? -1.643 -4.066 -10.724 1.00 91.06 75 GLY A O 1
ATOM 614 N N . CYS A 1 76 ? -1.600 -6.290 -10.505 1.00 93.38 76 CYS A N 1
ATOM 615 C CA . CYS A 1 76 ? -3.001 -6.383 -10.082 1.00 93.38 76 CYS A CA 1
ATOM 616 C C . CYS A 1 76 ? -3.174 -5.860 -8.645 1.00 93.38 76 CYS A C 1
ATOM 618 O O . CYS A 1 76 ? -2.443 -6.311 -7.758 1.00 93.38 76 CYS A O 1
ATOM 620 N N . PRO A 1 77 ? -4.163 -4.992 -8.372 1.00 95.88 77 PRO A N 1
ATOM 621 C CA . PRO A 1 77 ? -4.378 -4.461 -7.036 1.00 95.88 77 PRO A CA 1
ATOM 622 C C . PRO A 1 77 ? -4.953 -5.526 -6.092 1.00 95.88 77 PRO A C 1
ATOM 624 O O . PRO A 1 77 ? -5.713 -6.420 -6.490 1.00 95.88 77 PRO A O 1
ATOM 627 N N . ARG A 1 78 ? -4.583 -5.452 -4.810 1.00 96.50 78 ARG A N 1
ATOM 628 C CA . ARG A 1 78 ? -4.886 -6.493 -3.817 1.00 96.50 78 ARG A CA 1
ATOM 629 C C . ARG A 1 78 ? -5.310 -5.873 -2.491 1.00 96.50 78 ARG A C 1
ATOM 631 O O . ARG A 1 78 ? -4.554 -5.120 -1.893 1.00 96.50 78 ARG A O 1
ATOM 638 N N . ILE A 1 79 ? -6.488 -6.230 -1.985 1.00 97.12 79 ILE A N 1
ATOM 639 C CA . ILE A 1 79 ? -6.863 -5.969 -0.589 1.00 97.12 79 ILE A CA 1
ATOM 640 C C . ILE A 1 79 ? -6.478 -7.196 0.227 1.00 97.12 79 ILE A C 1
ATOM 642 O O . ILE A 1 79 ? -7.048 -8.272 0.035 1.00 97.12 79 ILE A O 1
ATOM 646 N N . VAL A 1 80 ? -5.527 -7.037 1.141 1.00 96.19 80 VAL A N 1
ATOM 647 C CA . VAL A 1 80 ? -4.975 -8.124 1.961 1.00 96.19 80 VAL A CA 1
ATOM 648 C C . VAL A 1 80 ? -5.155 -7.841 3.452 1.00 96.19 80 VAL A C 1
ATOM 650 O O . VAL A 1 80 ? -5.342 -6.684 3.839 1.00 96.19 80 VAL A O 1
ATOM 653 N N . PRO A 1 81 ? -5.149 -8.865 4.327 1.00 96.50 81 PRO A N 1
ATOM 654 C CA . PRO A 1 81 ? -5.122 -8.644 5.767 1.00 96.50 81 PRO A CA 1
ATOM 655 C C . PRO A 1 81 ? -3.897 -7.820 6.162 1.00 96.50 81 PRO A C 1
ATOM 657 O O . PRO A 1 81 ? -2.801 -8.105 5.695 1.00 96.50 81 PRO A O 1
ATOM 660 N N . PHE A 1 82 ? -4.070 -6.854 7.063 1.00 95.25 82 PHE A N 1
ATOM 661 C CA . PHE A 1 82 ? -2.979 -5.993 7.519 1.00 95.25 82 PHE A CA 1
ATOM 662 C C . PHE A 1 82 ? -1.783 -6.818 8.017 1.00 95.25 82 PHE A C 1
ATOM 664 O O . PHE A 1 82 ? -1.947 -7.685 8.888 1.00 95.25 82 PHE A O 1
ATOM 671 N N . HIS A 1 83 ? -0.597 -6.533 7.481 1.00 94.75 83 HIS A N 1
ATOM 672 C CA . HIS A 1 83 ? 0.660 -7.173 7.854 1.00 94.75 83 HIS A CA 1
ATOM 673 C C . HIS A 1 83 ? 1.840 -6.202 7.740 1.00 94.75 83 HIS A C 1
ATOM 675 O O . HIS A 1 83 ? 1.706 -5.070 7.286 1.00 94.75 83 HIS A O 1
ATOM 681 N N . HIS A 1 84 ? 3.019 -6.644 8.181 1.00 96.00 84 HIS A N 1
ATOM 682 C CA . HIS A 1 84 ? 4.247 -5.872 8.013 1.00 96.00 84 HIS A CA 1
ATOM 683 C C . HIS A 1 84 ? 4.744 -5.956 6.571 1.00 96.00 84 HIS A C 1
ATOM 685 O O . HIS A 1 84 ? 4.712 -7.031 5.967 1.00 96.00 84 HIS A O 1
ATOM 691 N N . LEU A 1 85 ? 5.243 -4.841 6.041 1.00 94.25 85 LEU A N 1
ATOM 692 C CA . LEU A 1 85 ? 5.876 -4.813 4.728 1.00 94.25 85 LEU A CA 1
ATOM 693 C C . LEU A 1 85 ? 7.198 -5.588 4.773 1.00 94.25 85 LEU A C 1
ATOM 695 O O . LEU A 1 85 ? 8.012 -5.402 5.678 1.00 94.25 85 LEU A O 1
ATOM 699 N N . THR A 1 86 ? 7.405 -6.463 3.792 1.00 95.25 86 THR A N 1
ATOM 700 C CA . THR A 1 86 ? 8.680 -7.162 3.598 1.00 95.25 86 THR A CA 1
ATOM 701 C C . THR A 1 86 ? 9.451 -6.428 2.514 1.00 95.25 86 THR A C 1
ATOM 703 O O . THR A 1 86 ? 9.103 -6.524 1.343 1.00 95.25 86 THR A O 1
ATOM 706 N N . LEU A 1 87 ? 10.475 -5.675 2.909 1.00 94.06 87 LEU A N 1
ATOM 707 C CA . LEU A 1 87 ? 11.282 -4.858 2.005 1.00 94.06 87 LEU 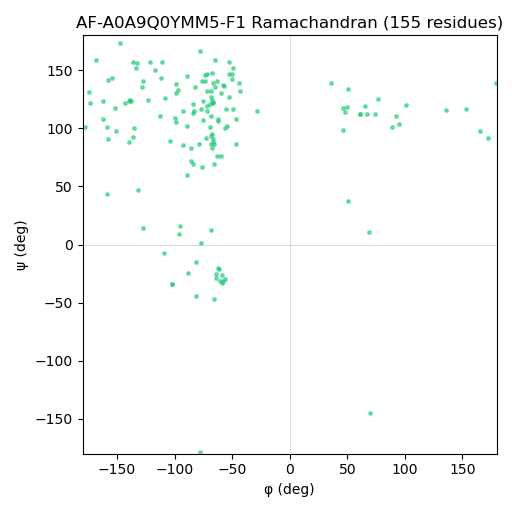A CA 1
ATOM 708 C C . LEU A 1 87 ? 12.730 -5.347 1.989 1.00 94.06 87 LEU A C 1
ATOM 710 O O . LEU A 1 87 ? 13.244 -5.856 2.989 1.00 94.06 87 LEU A O 1
ATOM 714 N N . HIS A 1 88 ? 13.402 -5.170 0.853 1.00 94.44 88 HIS A N 1
ATOM 715 C CA . HIS A 1 88 ? 14.842 -5.382 0.772 1.00 94.44 88 HIS A CA 1
ATOM 716 C C . HIS A 1 88 ? 15.564 -4.323 1.631 1.00 94.44 88 HIS A C 1
ATOM 718 O O . HIS A 1 88 ? 15.189 -3.153 1.579 1.00 94.44 88 HIS A O 1
ATOM 724 N N . PRO A 1 89 ? 16.620 -4.666 2.395 1.00 95.50 89 PRO A N 1
ATOM 725 C CA . PRO A 1 89 ? 17.311 -3.699 3.258 1.00 95.50 89 PRO A CA 1
ATOM 726 C C . PRO A 1 89 ? 17.963 -2.539 2.491 1.00 95.50 89 PRO A C 1
ATOM 728 O O . PRO A 1 89 ? 18.242 -1.502 3.081 1.00 95.50 89 PRO A O 1
ATOM 731 N N . ALA A 1 90 ? 18.206 -2.707 1.188 1.00 95.56 90 ALA A N 1
ATOM 732 C CA . ALA A 1 90 ? 18.696 -1.658 0.290 1.00 95.56 90 ALA A CA 1
ATOM 733 C C . ALA A 1 90 ? 17.576 -0.925 -0.480 1.00 95.56 90 ALA A C 1
ATOM 735 O O . ALA A 1 90 ? 17.859 -0.293 -1.491 1.00 95.56 90 ALA A O 1
ATOM 736 N N . ALA A 1 91 ? 16.308 -1.048 -0.067 1.00 92.94 91 ALA A N 1
ATOM 737 C CA . ALA A 1 91 ? 15.202 -0.334 -0.705 1.00 92.94 91 ALA A CA 1
ATOM 738 C C . ALA A 1 91 ? 15.420 1.185 -0.623 1.00 92.94 91 ALA A C 1
ATOM 740 O O . ALA A 1 91 ? 15.691 1.716 0.453 1.00 92.94 91 ALA A O 1
ATOM 741 N N . THR A 1 92 ? 15.288 1.882 -1.751 1.00 93.56 92 THR A N 1
ATOM 742 C CA . THR A 1 92 ? 15.566 3.323 -1.865 1.00 93.56 92 THR A CA 1
ATOM 743 C C . THR A 1 92 ? 14.688 4.175 -0.955 1.00 93.56 92 THR A C 1
ATOM 745 O O . THR A 1 92 ? 15.172 5.170 -0.424 1.00 93.56 92 THR A O 1
ATOM 748 N N . SER A 1 93 ? 13.455 3.746 -0.674 1.00 91.75 93 SER A N 1
ATOM 749 C CA . SER A 1 93 ? 12.578 4.386 0.314 1.00 91.75 93 SER A CA 1
ATOM 750 C C . SER A 1 93 ? 13.207 4.486 1.710 1.00 91.75 93 SER A C 1
ATOM 752 O O . SER A 1 93 ? 12.936 5.433 2.437 1.00 91.75 93 SER A O 1
ATOM 754 N N . LEU A 1 94 ? 14.095 3.554 2.081 1.00 93.75 94 LEU A N 1
ATOM 755 C CA . LEU A 1 94 ? 14.776 3.547 3.380 1.00 93.75 94 LEU A CA 1
ATOM 756 C C . LEU A 1 94 ? 16.088 4.348 3.395 1.00 93.75 94 LEU A C 1
ATOM 758 O O . LEU A 1 94 ? 16.525 4.756 4.468 1.00 93.75 94 LEU A O 1
ATOM 762 N N . HIS A 1 95 ? 16.739 4.536 2.241 1.00 95.12 95 HIS A N 1
ATOM 763 C CA . HIS A 1 95 ? 18.061 5.185 2.144 1.00 95.12 95 HIS A CA 1
ATOM 764 C C . HIS A 1 95 ? 17.991 6.630 1.663 1.00 95.12 95 HIS A C 1
ATOM 766 O O . HIS A 1 95 ? 18.787 7.458 2.096 1.00 95.12 95 HIS A O 1
ATOM 772 N N . TYR A 1 96 ? 17.040 6.922 0.782 1.00 93.25 96 TYR A N 1
ATOM 773 C CA . TYR A 1 96 ? 16.918 8.203 0.091 1.00 93.25 96 TYR A CA 1
ATOM 774 C C . TYR A 1 96 ? 15.520 8.814 0.233 1.00 93.25 96 TYR A C 1
ATOM 776 O O . TYR A 1 96 ? 15.194 9.730 -0.507 1.00 93.25 96 TYR A O 1
ATOM 784 N N . ALA A 1 97 ? 14.699 8.304 1.164 1.00 91.06 97 ALA A N 1
ATOM 785 C CA . ALA A 1 97 ? 13.350 8.804 1.450 1.00 91.06 97 ALA A CA 1
ATOM 786 C C . ALA A 1 97 ? 12.461 8.944 0.199 1.00 91.06 97 ALA A C 1
ATOM 788 O O . ALA A 1 97 ? 11.677 9.878 0.084 1.00 91.06 97 ALA A O 1
ATOM 789 N N . ILE A 1 98 ? 12.586 8.006 -0.747 1.00 89.81 98 ILE A N 1
ATOM 790 C CA . ILE A 1 98 ? 11.678 7.936 -1.896 1.00 89.81 98 ILE A CA 1
ATOM 791 C C . ILE A 1 98 ? 10.323 7.425 -1.394 1.00 89.81 98 ILE A C 1
ATOM 793 O O . ILE A 1 98 ? 10.093 6.217 -1.283 1.00 89.81 98 ILE A O 1
ATOM 797 N N . GLU A 1 99 ? 9.456 8.363 -1.036 1.00 84.81 99 GLU A N 1
ATOM 798 C CA . GLU A 1 99 ? 8.102 8.164 -0.536 1.00 84.81 99 GLU A CA 1
ATOM 799 C C . GLU A 1 99 ? 7.221 9.280 -1.113 1.00 84.81 99 GLU A C 1
ATOM 801 O O . GLU A 1 99 ? 7.516 10.450 -0.930 1.00 84.81 99 GLU A O 1
ATOM 806 N N . ALA A 1 100 ? 6.162 8.919 -1.842 1.00 78.38 100 ALA A N 1
ATOM 807 C CA . ALA A 1 100 ? 5.470 9.787 -2.806 1.00 78.38 100 ALA A CA 1
ATOM 808 C C . ALA A 1 100 ? 6.341 10.124 -4.034 1.00 78.38 100 ALA A C 1
ATOM 810 O O . ALA A 1 100 ? 7.366 10.789 -3.939 1.00 78.38 100 ALA A O 1
ATOM 811 N N . GLY A 1 101 ? 5.935 9.610 -5.198 1.00 62.00 101 GLY A N 1
ATOM 812 C CA . GLY A 1 101 ? 6.530 10.030 -6.462 1.00 62.00 101 GLY A CA 1
ATOM 813 C C . GLY A 1 101 ? 6.153 11.483 -6.710 1.00 62.00 101 GLY A C 1
ATOM 814 O O . GLY A 1 101 ? 4.966 11.812 -6.672 1.00 62.00 101 GLY A O 1
ATOM 815 N N . HIS A 1 102 ? 7.152 12.338 -6.901 1.00 54.19 102 HIS A N 1
ATOM 816 C CA . HIS A 1 102 ? 6.953 13.542 -7.685 1.00 54.19 102 HIS A CA 1
ATOM 817 C C . HIS A 1 102 ? 6.830 13.041 -9.121 1.00 54.19 102 HIS A C 1
ATOM 819 O O . HIS A 1 102 ? 7.727 12.350 -9.606 1.00 54.19 102 HIS A O 1
ATOM 825 N N . ASP A 1 103 ? 5.688 13.287 -9.753 1.00 57.69 103 ASP A N 1
ATOM 826 C CA . ASP A 1 103 ? 5.675 13.366 -11.204 1.00 57.69 103 ASP A CA 1
ATOM 827 C C . ASP A 1 103 ? 6.511 14.620 -11.495 1.00 57.69 103 ASP A C 1
ATOM 829 O O . ASP A 1 103 ? 6.016 15.740 -11.370 1.00 57.69 103 ASP A O 1
ATOM 833 N N . ASP A 1 104 ? 7.823 14.434 -11.662 1.00 54.75 104 ASP A N 1
ATOM 834 C CA . ASP A 1 104 ? 8.659 15.407 -12.348 1.00 54.75 104 ASP A CA 1
ATOM 835 C C . ASP A 1 104 ? 8.133 15.359 -13.787 1.00 54.75 104 ASP A C 1
ATOM 837 O O . ASP A 1 104 ? 8.540 14.522 -14.594 1.00 54.75 104 ASP A O 1
ATOM 841 N N . ASP A 1 105 ? 7.089 16.146 -14.054 1.00 56.22 105 ASP A N 1
ATOM 842 C CA . ASP A 1 105 ? 6.823 16.600 -15.405 1.00 56.22 105 ASP A CA 1
ATOM 843 C C . ASP A 1 105 ? 8.131 17.288 -15.809 1.00 56.22 105 ASP A C 1
ATOM 845 O O . ASP A 1 105 ? 8.444 18.375 -15.319 1.00 56.22 105 ASP A O 1
ATOM 849 N N . ASP A 1 106 ? 8.962 16.572 -16.573 1.00 56.88 106 ASP A N 1
ATOM 850 C CA . ASP A 1 106 ? 10.079 17.128 -17.327 1.00 56.88 106 ASP A CA 1
ATOM 851 C C . ASP A 1 106 ? 9.457 18.147 -18.304 1.00 56.88 106 ASP A C 1
ATOM 853 O O . ASP A 1 106 ? 9.219 17.851 -19.476 1.00 56.88 106 ASP A O 1
ATOM 857 N N . ASP A 1 107 ? 9.075 19.310 -17.768 1.00 57.09 107 ASP A N 1
ATOM 858 C CA . ASP A 1 107 ? 8.720 20.505 -18.512 1.00 57.09 107 ASP A CA 1
ATOM 859 C C . ASP A 1 107 ? 10.020 20.976 -19.163 1.00 57.09 107 ASP A C 1
ATOM 861 O O . ASP A 1 107 ? 10.853 21.635 -18.545 1.00 57.09 107 ASP A O 1
ATOM 865 N N . ASP A 1 108 ? 10.151 20.523 -20.404 1.00 57.06 108 ASP A N 1
ATOM 866 C CA . ASP A 1 108 ? 10.793 21.170 -21.531 1.00 57.06 108 ASP A CA 1
ATOM 867 C C . ASP A 1 108 ? 12.291 21.492 -21.387 1.00 57.06 108 ASP A C 1
ATOM 869 O O . ASP A 1 108 ? 12.746 22.372 -20.657 1.00 57.06 108 ASP A O 1
ATOM 873 N N . ASP A 1 109 ? 13.056 20.763 -22.201 1.00 57.25 109 ASP A N 1
ATOM 874 C CA . ASP A 1 109 ? 14.313 21.202 -22.789 1.00 57.25 109 ASP A CA 1
ATOM 875 C C . ASP A 1 109 ? 14.150 22.630 -23.370 1.00 57.25 109 ASP A C 1
ATOM 877 O O . ASP A 1 109 ? 13.873 22.793 -24.559 1.00 57.25 109 ASP A O 1
ATOM 881 N N . ASP A 1 110 ? 14.343 23.676 -22.563 1.00 58.94 110 ASP A N 1
ATOM 882 C CA . ASP A 1 110 ? 14.747 24.994 -23.069 1.00 58.94 110 ASP A CA 1
ATOM 883 C C . ASP A 1 110 ? 16.251 24.914 -23.400 1.00 58.94 110 ASP A C 1
ATOM 885 O O . ASP A 1 110 ? 17.111 25.516 -22.750 1.00 58.94 110 ASP A O 1
ATOM 889 N N . ASP A 1 111 ? 16.557 24.107 -24.423 1.00 58.09 111 ASP A N 1
ATOM 890 C CA . ASP A 1 111 ? 17.731 24.264 -25.280 1.00 58.09 111 ASP A CA 1
ATOM 891 C C . ASP A 1 111 ? 17.553 25.581 -26.069 1.00 58.09 111 ASP A C 1
ATOM 893 O O . ASP A 1 111 ? 17.340 25.573 -27.282 1.00 58.09 111 ASP A O 1
ATOM 897 N N . ASP A 1 112 ? 17.629 26.727 -25.388 1.00 59.50 112 ASP A N 1
ATOM 898 C CA . ASP A 1 112 ? 17.965 27.995 -26.042 1.00 59.50 112 ASP A CA 1
ATOM 899 C C . ASP A 1 112 ? 19.499 28.069 -26.132 1.00 59.50 112 ASP A C 1
ATOM 901 O O . ASP A 1 112 ? 20.180 28.840 -25.449 1.00 59.50 112 ASP A O 1
ATOM 905 N N . ASP A 1 113 ? 20.039 27.192 -26.986 1.00 58.06 113 ASP A N 1
ATOM 906 C CA . ASP A 1 113 ? 21.307 27.394 -27.685 1.00 58.06 113 ASP A CA 1
ATOM 907 C C . ASP A 1 113 ? 21.144 28.623 -28.606 1.00 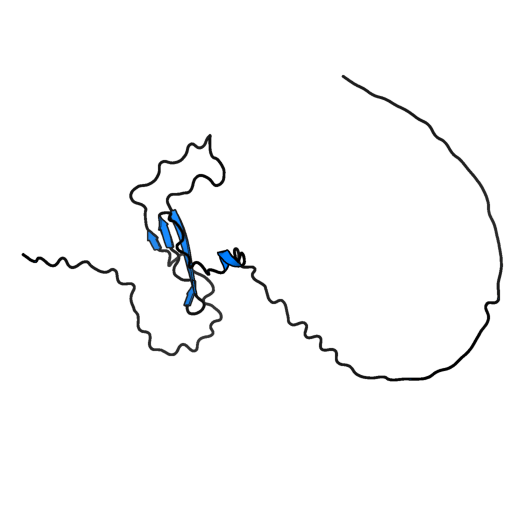58.06 113 ASP A C 1
ATOM 909 O O . ASP A 1 113 ? 20.994 28.491 -29.821 1.00 58.06 113 ASP A O 1
ATOM 913 N N . ASP A 1 114 ? 21.167 29.831 -28.037 1.00 59.16 114 ASP A N 1
ATOM 914 C CA . ASP A 1 114 ? 21.467 31.050 -28.795 1.00 59.16 114 ASP A CA 1
ATOM 915 C C . ASP A 1 114 ? 22.996 31.230 -28.832 1.00 59.16 114 ASP A C 1
ATOM 917 O O . ASP A 1 114 ? 23.589 32.086 -28.169 1.00 59.16 114 ASP A O 1
ATOM 921 N N . ASP A 1 115 ? 23.631 30.357 -29.618 1.00 60.56 115 ASP A N 1
ATOM 922 C CA . ASP A 1 115 ? 24.858 30.679 -30.344 1.00 60.56 115 ASP A CA 1
ATOM 923 C C . ASP A 1 115 ? 24.490 31.695 -31.449 1.00 60.56 115 ASP A C 1
ATOM 925 O O . ASP A 1 115 ? 23.978 31.312 -32.497 1.00 60.56 115 ASP A O 1
ATOM 929 N N . ASP A 1 116 ? 24.764 32.978 -31.220 1.00 57.06 116 ASP A N 1
ATOM 930 C CA . ASP A 1 116 ? 25.080 33.967 -32.264 1.00 57.06 116 ASP A CA 1
ATOM 931 C C . ASP A 1 116 ? 26.217 34.828 -31.671 1.00 57.06 116 ASP A C 1
ATOM 933 O O . ASP A 1 116 ? 26.011 35.639 -30.768 1.00 57.06 116 ASP A O 1
ATOM 937 N N . ASP A 1 117 ? 27.465 34.399 -31.861 1.00 56.38 117 ASP A N 1
ATOM 938 C CA . ASP A 1 117 ? 28.374 34.867 -32.918 1.00 56.38 117 ASP A CA 1
ATOM 939 C C . ASP A 1 117 ? 28.692 36.376 -32.830 1.00 56.38 117 ASP A C 1
ATOM 941 O O . ASP A 1 117 ? 27.847 37.233 -33.069 1.00 56.38 117 ASP A O 1
ATOM 945 N N . ASP A 1 118 ? 29.967 36.634 -32.515 1.00 56.09 118 ASP A N 1
ATOM 946 C CA . ASP A 1 118 ? 30.844 37.671 -33.067 1.00 56.09 118 ASP A CA 1
ATOM 947 C C . ASP A 1 118 ? 30.329 39.123 -33.169 1.00 56.09 118 ASP A C 1
ATOM 949 O O . ASP A 1 118 ? 29.528 39.464 -34.030 1.00 56.09 118 ASP A O 1
ATOM 953 N N . ASP A 1 119 ? 30.946 40.016 -32.389 1.00 55.47 119 ASP A N 1
ATOM 954 C CA . ASP A 1 119 ? 31.705 41.130 -32.976 1.00 55.47 119 ASP A CA 1
ATOM 955 C C . ASP A 1 119 ? 32.718 41.660 -31.942 1.00 55.47 119 ASP A C 1
ATOM 957 O O . ASP A 1 119 ? 32.397 42.378 -30.990 1.00 55.47 119 ASP A O 1
ATOM 961 N N . ASP A 1 120 ? 33.970 41.238 -32.141 1.00 57.47 120 ASP A N 1
ATOM 962 C CA . ASP A 1 120 ? 35.151 42.017 -31.786 1.00 57.47 120 ASP A CA 1
ATOM 963 C C . ASP A 1 120 ? 35.043 43.385 -32.484 1.00 57.47 120 ASP A C 1
ATOM 965 O O . ASP A 1 120 ? 35.108 43.444 -33.708 1.00 57.47 120 ASP A O 1
ATOM 969 N N . ASP A 1 121 ? 34.955 44.472 -31.724 1.00 56.88 121 ASP A N 1
ATOM 970 C CA . ASP A 1 121 ? 35.505 45.761 -32.144 1.00 56.88 121 ASP A CA 1
ATOM 971 C C . ASP A 1 121 ? 36.233 46.358 -30.932 1.00 56.88 121 ASP A C 1
ATOM 973 O O . ASP A 1 121 ? 35.662 47.000 -30.046 1.00 56.88 121 ASP A O 1
ATOM 977 N N . ASP A 1 122 ? 37.533 46.055 -30.895 1.00 58.81 122 ASP A N 1
ATOM 978 C CA . ASP A 1 122 ? 38.552 46.977 -30.412 1.00 58.81 122 ASP A CA 1
ATOM 979 C C . ASP A 1 122 ? 38.258 48.378 -30.984 1.00 58.81 122 ASP A C 1
ATOM 981 O O . ASP A 1 122 ? 38.045 48.517 -32.185 1.00 58.81 122 ASP A O 1
ATOM 985 N N . ASP A 1 123 ? 38.272 49.417 -30.155 1.00 55.84 123 ASP A N 1
ATOM 986 C CA . ASP A 1 123 ? 39.211 50.517 -30.370 1.00 55.84 123 ASP A CA 1
ATOM 987 C C . ASP A 1 123 ? 39.143 51.522 -29.215 1.00 55.84 123 ASP A C 1
ATOM 989 O O . ASP A 1 123 ? 38.086 51.966 -28.756 1.00 55.84 123 ASP A O 1
ATOM 993 N N . ASP A 1 124 ? 40.349 51.816 -28.748 1.00 56.78 124 ASP A N 1
ATOM 994 C CA . ASP A 1 124 ? 40.728 52.889 -27.856 1.00 56.78 124 ASP A CA 1
ATOM 995 C C . ASP A 1 124 ? 40.235 54.267 -28.342 1.00 56.78 124 ASP A C 1
ATOM 997 O O . ASP A 1 124 ? 40.040 54.503 -29.534 1.00 56.78 124 ASP A O 1
ATOM 1001 N N . ASP A 1 125 ? 40.127 55.180 -27.377 1.00 54.88 125 ASP A N 1
ATOM 1002 C CA . ASP A 1 125 ? 40.633 56.561 -27.412 1.00 54.88 125 ASP A CA 1
ATOM 1003 C C . ASP A 1 125 ? 39.615 57.578 -26.873 1.00 54.88 125 ASP A C 1
ATOM 1005 O O . ASP A 1 125 ? 38.521 57.766 -27.401 1.00 54.88 125 ASP A O 1
ATOM 1009 N N . ASP A 1 126 ? 40.040 58.195 -25.766 1.00 55.12 126 ASP A N 1
ATOM 1010 C CA . ASP A 1 126 ? 40.100 59.640 -25.555 1.00 55.12 126 ASP A CA 1
ATOM 1011 C C . ASP A 1 126 ? 38.873 60.476 -25.966 1.00 55.12 126 ASP A C 1
ATOM 1013 O O . ASP A 1 126 ? 38.559 60.655 -27.137 1.00 55.12 126 ASP A O 1
ATOM 1017 N N . ASP A 1 127 ? 38.241 61.129 -24.994 1.00 57.84 127 ASP A N 1
ATOM 1018 C CA . ASP A 1 127 ? 38.568 62.537 -24.748 1.00 57.84 127 ASP A CA 1
ATOM 1019 C C . ASP A 1 127 ? 37.713 63.107 -23.607 1.00 57.84 127 ASP A C 1
ATOM 1021 O O . ASP A 1 127 ? 36.522 62.823 -23.454 1.00 57.84 127 ASP A O 1
ATOM 1025 N N . ASP A 1 128 ? 38.406 63.892 -22.784 1.00 57.12 128 ASP A N 1
ATOM 1026 C CA . ASP A 1 128 ? 37.870 64.880 -21.861 1.00 57.12 128 ASP A CA 1
ATOM 1027 C C . ASP A 1 128 ? 36.764 65.715 -22.525 1.00 57.12 128 ASP A C 1
ATOM 1029 O O . ASP A 1 128 ? 36.943 66.151 -23.655 1.00 57.12 128 ASP A O 1
ATOM 1033 N N . ASP A 1 129 ? 35.681 66.010 -21.806 1.00 60.22 129 ASP A N 1
ATOM 1034 C CA . ASP A 1 129 ? 34.949 67.270 -21.982 1.00 60.22 129 ASP A CA 1
ATOM 1035 C C . ASP A 1 129 ? 34.152 67.558 -20.699 1.00 60.22 129 ASP A C 1
ATOM 1037 O O . ASP A 1 129 ? 33.044 67.069 -20.478 1.00 60.22 129 ASP A O 1
ATOM 1041 N N . ASP A 1 130 ? 34.838 68.290 -19.821 1.00 58.56 130 ASP A N 1
ATOM 1042 C CA . ASP A 1 130 ? 34.354 69.457 -19.087 1.00 58.56 130 ASP A CA 1
ATOM 1043 C C . ASP A 1 130 ? 32.964 69.366 -18.424 1.00 58.56 130 ASP A C 1
ATOM 1045 O O . ASP A 1 130 ? 31.915 69.637 -19.010 1.00 58.56 130 ASP A O 1
ATOM 1049 N N . ASP A 1 131 ? 33.019 69.086 -17.116 1.00 59.12 131 ASP A N 1
ATOM 1050 C CA . ASP A 1 131 ? 32.115 69.665 -16.124 1.00 59.12 131 ASP A CA 1
ATOM 1051 C C . ASP A 1 131 ? 32.174 71.195 -16.250 1.00 59.12 131 ASP A C 1
ATOM 1053 O O . ASP A 1 131 ? 33.121 71.801 -15.754 1.00 59.12 131 ASP A O 1
ATOM 1057 N N . ASP A 1 132 ? 31.186 71.814 -16.888 1.00 56.50 132 ASP A N 1
ATOM 1058 C CA . ASP A 1 132 ? 30.862 73.223 -16.681 1.00 56.50 132 ASP A CA 1
ATOM 1059 C C . ASP A 1 132 ? 29.408 73.498 -17.107 1.00 56.50 132 ASP A C 1
ATOM 1061 O O . ASP A 1 132 ? 28.924 72.995 -18.124 1.00 56.50 132 ASP A O 1
ATOM 1065 N N . ASP A 1 133 ? 28.771 74.352 -16.303 1.00 56.66 133 ASP A N 1
ATOM 1066 C CA . ASP A 1 133 ? 27.598 75.176 -16.609 1.00 56.66 133 ASP A CA 1
ATOM 1067 C C . ASP A 1 133 ? 26.220 74.453 -16.635 1.00 56.66 133 ASP A C 1
ATOM 1069 O O . ASP A 1 133 ? 25.985 73.477 -17.339 1.00 56.66 133 ASP A O 1
ATOM 1073 N N . ASP A 1 134 ? 25.188 74.857 -15.895 1.00 58.50 134 ASP A N 1
ATOM 1074 C CA . ASP A 1 134 ? 24.893 76.175 -15.342 1.00 58.50 134 ASP A CA 1
ATOM 1075 C C . ASP A 1 134 ? 24.007 76.066 -14.094 1.00 58.50 134 ASP A C 1
ATOM 1077 O O . ASP A 1 134 ? 23.090 75.237 -14.002 1.00 58.50 134 ASP A O 1
ATOM 1081 N N . ASP A 1 135 ? 24.313 76.969 -13.167 1.00 56.72 135 ASP A N 1
ATOM 1082 C CA . ASP A 1 135 ? 23.461 77.456 -12.095 1.00 56.72 135 ASP A CA 1
ATOM 1083 C C . ASP A 1 135 ? 22.074 77.889 -12.617 1.00 56.72 135 ASP A C 1
ATOM 1085 O O . ASP A 1 135 ? 21.914 78.305 -13.764 1.00 56.72 135 ASP A O 1
ATOM 1089 N N . ASP A 1 136 ? 21.066 77.791 -11.753 1.00 57.44 136 ASP A N 1
ATOM 1090 C CA . ASP A 1 136 ? 20.260 78.942 -11.319 1.00 57.44 136 ASP A CA 1
ATOM 1091 C C . ASP A 1 136 ? 18.840 78.511 -10.904 1.00 57.44 136 ASP A C 1
ATOM 1093 O O . ASP A 1 136 ? 18.005 78.059 -11.693 1.00 57.44 136 ASP A O 1
ATOM 1097 N N . ASP A 1 137 ? 18.617 78.754 -9.615 1.00 57.25 137 ASP A N 1
ATOM 1098 C CA . ASP A 1 137 ? 17.543 79.602 -9.110 1.00 57.25 137 ASP A CA 1
ATOM 1099 C C . ASP A 1 137 ? 16.250 78.987 -8.543 1.00 57.25 137 ASP A C 1
ATOM 1101 O O . ASP A 1 137 ? 15.426 78.356 -9.210 1.00 57.25 137 ASP A O 1
ATOM 1105 N N . ASP A 1 138 ? 16.103 79.375 -7.271 1.00 58.47 138 ASP A N 1
ATOM 1106 C CA . ASP A 1 138 ? 14.914 79.858 -6.576 1.00 58.47 138 ASP A CA 1
ATOM 1107 C C . ASP A 1 138 ? 14.027 78.789 -5.925 1.00 58.47 138 ASP A C 1
ATOM 1109 O O . ASP A 1 138 ? 13.361 77.978 -6.567 1.00 58.47 138 ASP A O 1
ATOM 1113 N N . ASP A 1 139 ? 14.161 78.630 -4.606 1.00 57.03 139 ASP A N 1
ATOM 1114 C CA . ASP A 1 139 ? 13.560 79.485 -3.559 1.00 57.03 139 ASP A CA 1
ATOM 1115 C C . ASP A 1 139 ? 12.056 79.212 -3.441 1.00 57.03 139 ASP A C 1
ATOM 1117 O O . ASP A 1 139 ? 11.277 79.456 -4.358 1.00 57.03 139 ASP A O 1
ATOM 1121 N N . ASP A 1 140 ? 11.671 78.631 -2.305 1.00 59.09 140 ASP A N 1
ATOM 1122 C CA . ASP A 1 140 ? 10.632 79.171 -1.419 1.00 59.09 140 ASP A CA 1
ATOM 1123 C C . ASP A 1 140 ? 10.345 78.126 -0.324 1.00 59.09 140 ASP A C 1
ATOM 1125 O O . ASP A 1 140 ? 9.612 77.152 -0.508 1.00 59.09 140 ASP A O 1
ATOM 1129 N N . ASP A 1 141 ? 11.080 78.285 0.775 1.00 58.62 141 ASP A N 1
ATOM 1130 C CA . ASP A 1 141 ? 10.539 78.726 2.060 1.00 58.62 141 ASP A CA 1
ATOM 1131 C C . ASP A 1 141 ? 9.304 78.032 2.679 1.00 58.62 141 ASP A C 1
ATOM 1133 O O . ASP A 1 141 ? 8.224 77.886 2.104 1.00 58.62 141 ASP A O 1
ATOM 1137 N N . ASP A 1 142 ? 9.521 77.781 3.971 1.00 58.84 142 ASP A N 1
ATOM 1138 C CA . ASP A 1 142 ? 8.602 77.959 5.090 1.00 58.84 142 ASP A CA 1
ATOM 1139 C C . ASP A 1 142 ? 7.752 76.769 5.577 1.00 58.84 142 ASP A C 1
ATOM 1141 O O . ASP A 1 142 ? 6.697 76.404 5.055 1.00 58.84 142 ASP A O 1
ATOM 1145 N N . ASP A 1 143 ? 8.259 76.277 6.711 1.00 57.94 143 ASP A N 1
ATOM 1146 C CA . ASP A 1 143 ? 7.603 76.330 8.020 1.00 57.94 143 ASP A CA 1
ATOM 1147 C C . ASP A 1 143 ? 6.724 75.148 8.450 1.00 57.94 143 ASP A C 1
ATOM 1149 O O . ASP A 1 143 ? 5.637 74.884 7.939 1.00 57.94 143 ASP A O 1
ATOM 1153 N N . ASP A 1 144 ? 7.280 74.461 9.455 1.00 57.59 144 ASP A N 1
ATOM 1154 C CA . ASP A 1 144 ? 6.733 74.331 10.807 1.00 57.59 144 ASP A CA 1
ATOM 1155 C C . ASP A 1 144 ? 5.260 73.909 10.942 1.00 57.59 144 ASP A C 1
ATOM 1157 O O . ASP A 1 144 ? 4.325 74.613 10.576 1.00 57.59 144 ASP A O 1
ATOM 1161 N N . ASP A 1 145 ? 5.042 72.764 11.587 1.00 61.03 145 ASP A N 1
ATOM 1162 C CA . ASP A 1 145 ? 4.625 72.810 12.992 1.00 61.03 145 ASP A CA 1
ATOM 1163 C C . ASP A 1 145 ? 4.594 71.389 13.579 1.00 61.03 145 ASP A C 1
ATOM 1165 O O . ASP A 1 145 ? 3.922 70.475 13.088 1.00 61.03 145 ASP A O 1
ATOM 1169 N N . ASP A 1 146 ? 5.381 71.238 14.643 1.00 62.03 146 ASP A N 1
ATOM 1170 C CA . ASP A 1 146 ? 5.210 70.243 15.692 1.00 62.03 146 ASP A CA 1
ATOM 1171 C C . ASP A 1 146 ? 3.779 70.309 16.253 1.00 62.03 146 ASP A C 1
ATOM 1173 O O . ASP A 1 146 ? 3.217 71.391 16.375 1.00 62.03 146 ASP A O 1
ATOM 1177 N N . ASP A 1 147 ? 3.222 69.1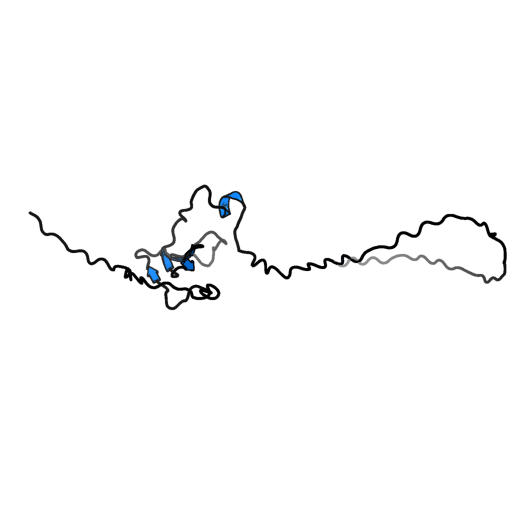71 16.666 1.00 62.66 147 ASP A N 1
ATOM 1178 C CA . ASP A 1 147 ? 2.473 69.106 17.926 1.00 62.66 147 ASP A CA 1
ATOM 1179 C C . ASP A 1 147 ? 2.334 67.638 18.361 1.00 62.66 147 ASP A C 1
ATOM 1181 O O . ASP A 1 147 ? 1.618 66.820 17.769 1.00 62.66 147 ASP A O 1
ATOM 1185 N N . ASP A 1 148 ? 3.098 67.332 19.409 1.00 61.84 148 ASP A N 1
ATOM 1186 C CA . ASP A 1 148 ? 2.811 66.319 20.415 1.00 61.84 148 ASP A CA 1
ATOM 1187 C C . ASP A 1 148 ? 1.383 66.498 20.967 1.00 61.84 148 ASP A C 1
ATOM 1189 O O . ASP A 1 148 ? 0.919 67.624 21.108 1.00 61.84 148 ASP A O 1
ATOM 1193 N N . ASP A 1 149 ? 0.706 65.401 21.319 1.00 62.75 149 ASP A N 1
ATOM 1194 C CA . ASP A 1 149 ? -0.073 65.296 22.567 1.00 62.75 149 ASP A CA 1
ATOM 1195 C C . ASP A 1 149 ? -0.683 63.883 22.693 1.00 62.75 149 ASP A C 1
ATOM 1197 O O . ASP A 1 149 ? -1.622 63.493 21.996 1.00 62.75 149 ASP A O 1
ATOM 1201 N N . ASP A 1 150 ? -0.014 63.087 23.527 1.00 59.34 150 ASP A N 1
ATOM 1202 C CA . ASP A 1 150 ? -0.512 62.418 24.735 1.00 59.34 150 ASP A CA 1
ATOM 1203 C C . ASP A 1 150 ? -1.954 61.860 24.835 1.00 59.34 150 ASP A C 1
ATOM 1205 O O . ASP A 1 150 ? -2.959 62.502 24.545 1.00 59.34 150 ASP A O 1
ATOM 1209 N N . ASP A 1 151 ? -1.971 60.667 25.447 1.00 56.59 151 ASP A N 1
ATOM 1210 C CA . ASP A 1 151 ? -2.954 60.120 26.391 1.00 56.59 151 ASP A CA 1
ATOM 1211 C C . ASP A 1 151 ? -4.398 59.831 25.932 1.00 56.59 151 ASP A C 1
ATOM 1213 O O . ASP A 1 151 ? -5.206 60.710 25.660 1.00 56.59 151 ASP A O 1
ATOM 1217 N N . ASP A 1 152 ? -4.784 58.552 26.026 1.00 61.88 152 ASP A N 1
ATOM 1218 C CA . ASP A 1 152 ? -5.781 58.190 27.041 1.00 61.88 152 ASP A CA 1
ATOM 1219 C C . ASP A 1 152 ? -5.799 56.674 27.316 1.00 61.88 152 ASP A C 1
ATOM 1221 O O . ASP A 1 152 ? -5.988 55.826 26.436 1.00 61.88 152 ASP A O 1
ATOM 1225 N N . ASP A 1 153 ? -5.595 56.369 28.597 1.00 56.97 153 ASP A N 1
ATOM 1226 C CA . ASP A 1 153 ? -5.959 55.138 29.285 1.00 56.97 153 ASP A CA 1
ATOM 1227 C C . ASP A 1 153 ? -7.433 54.769 29.035 1.00 56.97 153 ASP A C 1
ATOM 1229 O O . ASP A 1 153 ? -8.312 55.622 29.127 1.00 56.97 153 ASP A O 1
ATOM 1233 N N . ASP A 1 154 ? -7.746 53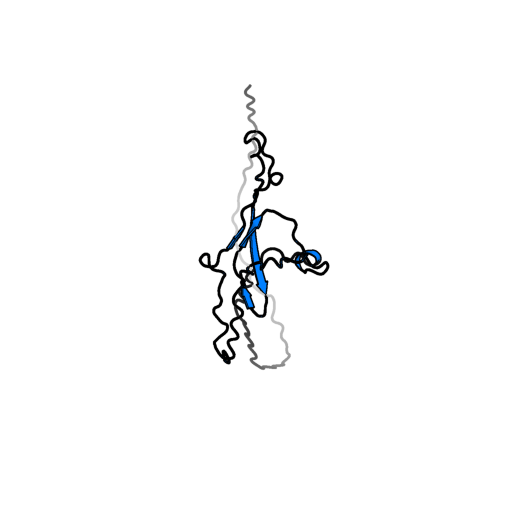.476 28.890 1.00 65.38 154 ASP A N 1
ATOM 1234 C CA . ASP A 1 154 ? -8.996 52.985 29.484 1.00 65.38 154 ASP A CA 1
ATOM 1235 C C . ASP A 1 154 ? -8.907 51.500 29.876 1.00 65.38 154 ASP A C 1
ATOM 1237 O O . ASP A 1 154 ? -9.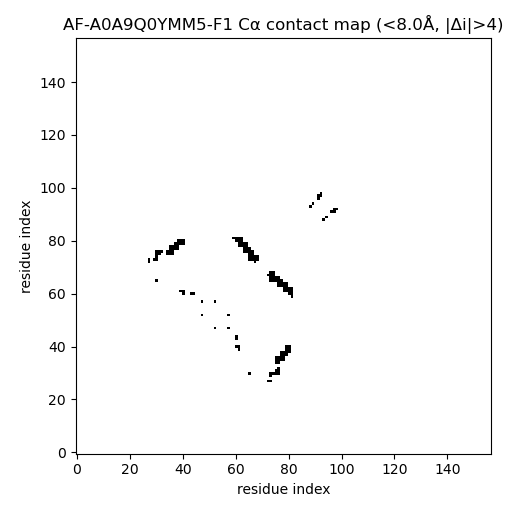074 50.567 29.082 1.00 65.38 154 ASP A O 1
ATOM 1241 N N . GLU A 1 155 ? -8.623 51.294 31.162 1.00 62.25 155 GLU A N 1
ATOM 1242 C CA . GLU A 1 155 ? -8.941 50.080 31.901 1.00 62.25 155 GLU A CA 1
ATOM 1243 C C . GLU A 1 155 ? -10.462 49.975 32.093 1.00 62.25 155 GLU A C 1
ATOM 1245 O O . GLU A 1 155 ? -11.045 50.771 32.828 1.00 62.25 155 GLU A O 1
ATOM 1250 N N . HIS A 1 156 ? -11.106 48.906 31.615 1.00 63.91 156 HIS A N 1
ATOM 1251 C CA . HIS A 1 156 ? -12.390 48.479 32.183 1.00 63.91 156 HIS A CA 1
ATOM 1252 C C . HIS A 1 156 ? -12.463 46.962 32.416 1.00 63.91 156 HIS A C 1
ATOM 1254 O O . HIS A 1 156 ? -12.674 46.177 31.495 1.00 63.91 156 HIS A O 1
ATOM 1260 N N . SER A 1 157 ? -12.240 46.626 33.698 1.00 60.47 157 SER A N 1
ATOM 1261 C CA . SER A 1 157 ? -12.930 45.657 34.586 1.00 60.47 157 SER A CA 1
ATOM 1262 C C . SER A 1 157 ? -13.508 44.363 34.011 1.00 60.47 157 SER A C 1
ATOM 1264 O O . SER A 1 157 ? -14.487 44.428 33.236 1.00 60.47 157 SER A O 1
#

Mean predicted aligned error: 20.33 Å

Organism: Holothuria leucospilota (NCBI:txid206669)